Protein AF-A0A2G9UNH2-F1 (afdb_monomer_lite)

Foldseek 3Di:
DVVVVVVVVQVVQQVDCVNDPPDHDDDDDDDQVPPVVSVVVVLVVVVVVPDQEEEDDAEDCPVVVVVCVVVVGHYHHPHYPDCVVVDPVD

Radius of gyration: 14.13 Å; chains: 1; bounding box: 28×29×36 Å

Secondary structure (DSSP, 8-state):
--HHHHHHHHHHHHH-TTTSTT----------TT-HHHHHHHHHHHHHTT---EE--SS--HHHHHHHHHTT--EE-SS---GGGG-S--

pLDDT: mean 90.68, std 7.84, range [48.69, 97.38]

InterPro domains:
  IPR001828 Receptor, ligand binding region [PF01094] (4-90)
  IPR028082 Periplasmic binding protein-like I [SSF53822] (2-89)

Structure (mmCIF, N/CA/C/O backbone):
data_AF-A0A2G9UNH2-F1
#
_entry.id   AF-A0A2G9UNH2-F1
#
loop_
_atom_site.group_PDB
_atom_site.id
_atom_site.type_symbol
_atom_site.label_atom_id
_atom_site.label_alt_id
_atom_site.label_comp_id
_atom_site.label_asym_id
_atom_site.label_entity_id
_atom_site.label_seq_id
_atom_site.pdbx_PDB_ins_code
_atom_site.Cartn_x
_atom_site.Cartn_y
_atom_site.Cartn_z
_atom_site.occupancy
_atom_site.B_iso_or_equiv
_atom_site.auth_seq_id
_atom_site.auth_comp_id
_atom_site.auth_asym_id
_atom_site.auth_atom_id
_atom_site.pdbx_PDB_model_num
ATOM 1 N N . MET A 1 1 ? 12.601 12.144 3.423 1.00 48.69 1 MET A N 1
ATOM 2 C CA . MET A 1 1 ? 11.989 11.914 2.096 1.00 48.69 1 MET A CA 1
ATOM 3 C C . MET A 1 1 ? 11.773 10.420 1.933 1.00 48.69 1 MET A C 1
ATOM 5 O O . MET A 1 1 ? 12.758 9.707 1.849 1.00 48.69 1 MET A O 1
ATOM 9 N N . ILE A 1 2 ? 10.526 9.943 1.954 1.00 62.16 2 ILE A N 1
ATOM 10 C CA . ILE A 1 2 ? 10.216 8.508 1.782 1.00 62.16 2 ILE A CA 1
ATOM 11 C C . ILE A 1 2 ? 9.793 8.195 0.341 1.00 62.16 2 ILE A C 1
ATOM 13 O O . ILE A 1 2 ? 10.152 7.152 -0.192 1.00 62.16 2 ILE A O 1
ATOM 17 N N . SER A 1 3 ? 9.135 9.147 -0.333 1.00 70.56 3 SER A N 1
ATOM 18 C CA . SER A 1 3 ? 8.718 9.000 -1.735 1.00 70.56 3 SER A CA 1
ATOM 19 C C . SER A 1 3 ? 9.894 8.692 -2.679 1.00 70.56 3 SER A C 1
ATOM 21 O O . SER A 1 3 ? 9.779 7.821 -3.534 1.00 70.56 3 SER A O 1
ATOM 23 N N . GLY A 1 4 ? 11.062 9.312 -2.460 1.00 85.25 4 GLY A N 1
ATOM 24 C CA . GLY A 1 4 ? 12.265 9.031 -3.253 1.00 85.25 4 GLY A CA 1
ATOM 25 C C . GLY A 1 4 ? 12.809 7.611 -3.064 1.00 85.25 4 GLY A C 1
ATOM 26 O O . GLY A 1 4 ? 13.173 6.966 -4.040 1.00 85.25 4 GLY A O 1
ATOM 27 N N . ALA A 1 5 ? 12.809 7.093 -1.831 1.00 89.50 5 ALA A N 1
ATOM 28 C CA . ALA A 1 5 ? 13.259 5.728 -1.557 1.00 89.50 5 ALA A CA 1
ATOM 29 C C . ALA A 1 5 ? 12.311 4.687 -2.172 1.00 89.50 5 ALA A C 1
ATOM 31 O O . ALA A 1 5 ? 12.770 3.721 -2.774 1.00 89.50 5 ALA A O 1
ATOM 32 N N . LEU A 1 6 ? 10.994 4.915 -2.083 1.00 90.12 6 LEU A N 1
ATOM 33 C CA . LEU A 1 6 ? 10.000 4.028 -2.691 1.00 90.12 6 LEU A CA 1
ATOM 34 C C . LEU A 1 6 ? 10.130 3.994 -4.221 1.00 90.12 6 LEU A C 1
ATOM 36 O O . LEU A 1 6 ? 10.081 2.919 -4.809 1.00 90.12 6 LEU A O 1
ATOM 40 N N . HIS A 1 7 ? 10.350 5.151 -4.854 1.00 91.50 7 HIS A N 1
ATOM 41 C CA . HIS A 1 7 ? 10.582 5.239 -6.296 1.00 91.50 7 HIS A CA 1
ATOM 42 C C . HIS A 1 7 ? 11.801 4.413 -6.735 1.00 91.50 7 HIS A C 1
ATOM 44 O O . HIS A 1 7 ? 11.714 3.640 -7.686 1.00 91.50 7 HIS A O 1
ATOM 50 N N . VAL A 1 8 ? 12.931 4.547 -6.028 1.00 95.06 8 VAL A N 1
ATOM 51 C CA . VAL A 1 8 ? 14.145 3.765 -6.324 1.00 95.06 8 VAL A CA 1
ATOM 52 C C . VAL A 1 8 ? 13.884 2.269 -6.143 1.00 95.06 8 VAL A C 1
ATOM 54 O O . VAL A 1 8 ? 14.172 1.501 -7.055 1.00 95.06 8 VAL A O 1
ATOM 57 N N . ALA A 1 9 ? 13.254 1.863 -5.037 1.00 93.75 9 ALA A N 1
ATOM 58 C CA . ALA A 1 9 ? 12.952 0.457 -4.769 1.00 93.75 9 ALA A CA 1
ATOM 59 C C . ALA A 1 9 ? 12.041 -0.172 -5.839 1.00 93.75 9 ALA A C 1
ATOM 61 O O . ALA A 1 9 ? 12.306 -1.278 -6.304 1.00 93.75 9 ALA A O 1
ATOM 62 N N . VAL A 1 10 ? 10.988 0.532 -6.273 1.00 94.56 10 VAL A N 1
ATOM 63 C CA . VAL A 1 10 ? 10.098 0.051 -7.345 1.00 94.56 10 VAL A CA 1
ATOM 64 C C . VAL A 1 10 ? 10.859 -0.103 -8.663 1.00 94.56 10 VAL A C 1
ATOM 66 O O . VAL A 1 10 ? 10.670 -1.099 -9.361 1.00 94.56 10 VAL A O 1
ATOM 69 N N . ASN A 1 11 ? 11.742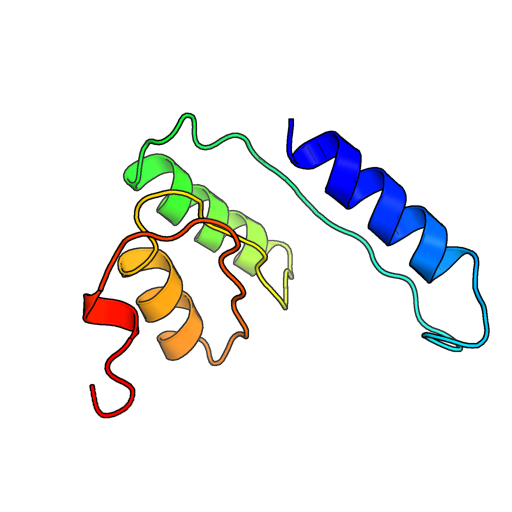 0.843 -8.990 1.00 95.19 11 ASN A N 1
ATOM 70 C CA . ASN A 1 11 ? 12.547 0.768 -10.207 1.00 95.19 11 ASN A CA 1
ATOM 71 C C . ASN A 1 11 ? 13.533 -0.401 -10.179 1.00 95.19 11 ASN A C 1
ATOM 73 O O . ASN A 1 11 ? 13.640 -1.113 -11.174 1.00 95.19 11 ASN A O 1
ATOM 77 N N . GLU A 1 12 ? 14.214 -0.631 -9.056 1.00 96.56 12 GLU A N 1
ATOM 78 C CA . GLU A 1 12 ? 15.136 -1.761 -8.902 1.00 96.56 12 GLU A CA 1
ATOM 79 C C . GLU A 1 12 ? 14.412 -3.107 -9.012 1.00 96.56 12 GLU A C 1
ATOM 81 O O . GLU A 1 12 ? 14.871 -3.991 -9.736 1.00 96.56 12 GLU A O 1
ATOM 86 N N . ILE A 1 13 ? 13.249 -3.251 -8.364 1.00 96.00 13 ILE A N 1
ATOM 87 C CA . ILE A 1 13 ? 12.453 -4.483 -8.444 1.00 96.00 13 ILE A CA 1
ATOM 88 C C . ILE A 1 13 ? 11.985 -4.732 -9.880 1.00 96.00 13 ILE A C 1
ATOM 90 O O . ILE A 1 13 ? 12.122 -5.841 -10.386 1.00 96.00 13 ILE A O 1
ATOM 94 N N . ASN A 1 14 ? 11.466 -3.704 -10.557 1.00 96.69 14 ASN A N 1
ATOM 95 C CA . ASN A 1 14 ? 10.983 -3.829 -11.933 1.00 96.69 14 ASN A CA 1
ATOM 96 C C . ASN A 1 14 ? 12.105 -4.060 -12.959 1.00 96.69 14 ASN A C 1
ATOM 98 O O . ASN A 1 14 ? 11.832 -4.578 -14.043 1.00 96.69 14 ASN A O 1
ATOM 102 N N . ALA A 1 15 ? 13.340 -3.652 -12.653 1.00 95.88 15 ALA A N 1
ATOM 103 C CA . ALA A 1 15 ? 14.502 -3.861 -13.512 1.00 95.88 15 ALA A CA 1
ATOM 104 C C . ALA A 1 15 ? 15.083 -5.280 -13.399 1.00 95.88 15 ALA A C 1
ATOM 106 O O . ALA A 1 15 ? 15.793 -5.710 -14.308 1.00 95.88 15 ALA A O 1
ATOM 107 N N . ASN A 1 16 ? 14.785 -6.008 -12.317 1.00 96.44 16 ASN A N 1
ATOM 108 C CA . ASN A 1 16 ? 15.269 -7.367 -12.105 1.00 96.44 16 ASN A CA 1
ATOM 109 C C . ASN A 1 16 ? 14.211 -8.413 -12.527 1.00 96.44 16 ASN A C 1
ATOM 111 O O . ASN A 1 16 ? 13.220 -8.602 -11.815 1.00 96.44 16 ASN A O 1
ATOM 115 N N . PRO A 1 17 ? 14.418 -9.139 -13.644 1.00 93.06 17 PRO A N 1
ATOM 116 C CA . PRO A 1 17 ? 13.452 -10.121 -14.136 1.00 93.06 17 PRO A CA 1
ATOM 117 C C . PRO A 1 17 ? 13.294 -11.352 -13.226 1.00 93.06 17 PRO A C 1
ATOM 119 O O . PRO A 1 17 ? 12.280 -12.043 -13.337 1.00 93.06 17 PRO A O 1
ATOM 122 N N . ASP A 1 18 ? 14.242 -11.610 -12.319 1.00 96.31 18 ASP A N 1
ATOM 123 C CA . ASP A 1 18 ? 14.240 -12.796 -11.454 1.00 96.31 18 ASP A CA 1
ATOM 124 C C . ASP A 1 18 ? 13.352 -12.631 -10.208 1.00 96.31 18 ASP A C 1
ATOM 126 O O . ASP A 1 18 ? 12.959 -13.622 -9.594 1.00 96.31 18 ASP A O 1
ATOM 130 N N . LEU A 1 19 ? 13.017 -11.392 -9.818 1.00 95.81 19 LEU A N 1
ATOM 131 C CA . LEU A 1 19 ? 12.220 -11.126 -8.613 1.00 95.81 19 LEU A CA 1
ATOM 132 C C . LEU A 1 19 ? 10.720 -11.321 -8.846 1.00 95.81 19 LEU A C 1
ATOM 134 O O . LEU A 1 19 ? 10.046 -11.975 -8.052 1.00 95.81 19 LEU A O 1
ATOM 138 N N . LEU A 1 20 ? 10.191 -10.716 -9.911 1.00 93.62 20 LEU A N 1
ATOM 139 C CA . LEU A 1 20 ? 8.763 -10.713 -10.236 1.00 93.62 20 LEU A CA 1
ATOM 140 C C . LEU A 1 20 ? 8.562 -10.984 -11.735 1.00 93.62 20 LEU A C 1
ATOM 142 O O . LEU A 1 20 ? 8.181 -10.082 -12.488 1.00 93.62 20 LEU A O 1
ATOM 146 N N . PRO A 1 21 ? 8.804 -12.223 -12.199 1.00 93.69 21 PRO A N 1
ATOM 147 C CA . PRO A 1 21 ? 8.656 -12.552 -13.608 1.00 93.69 21 PRO A CA 1
ATOM 148 C C . PRO A 1 21 ? 7.218 -12.290 -14.077 1.00 93.69 21 PRO A C 1
ATOM 150 O O . PRO A 1 21 ? 6.240 -12.620 -13.398 1.00 93.69 21 PRO A O 1
ATOM 153 N N . ASN A 1 22 ? 7.089 -11.685 -15.260 1.00 94.50 22 ASN A N 1
ATOM 154 C CA . ASN A 1 22 ? 5.817 -11.309 -15.898 1.00 94.50 22 ASN A CA 1
ATOM 155 C C . ASN A 1 22 ? 4.956 -10.291 -15.129 1.00 94.50 22 ASN A C 1
ATOM 157 O O . ASN A 1 22 ? 3.803 -10.073 -15.497 1.00 94.50 22 ASN A O 1
ATOM 161 N N . HIS A 1 23 ? 5.495 -9.650 -14.092 1.00 94.25 23 HIS A N 1
ATOM 162 C CA . HIS A 1 23 ? 4.784 -8.643 -13.312 1.00 94.25 23 HIS A CA 1
ATOM 163 C C . HIS A 1 23 ? 5.595 -7.353 -13.233 1.00 94.25 23 HIS A C 1
ATOM 165 O O . HIS A 1 23 ? 6.820 -7.351 -13.311 1.00 94.25 23 HIS A O 1
ATOM 171 N N . ARG A 1 24 ? 4.890 -6.231 -13.090 1.00 94.81 24 ARG A N 1
ATOM 172 C CA . ARG A 1 24 ? 5.495 -4.924 -12.831 1.00 94.81 24 ARG A CA 1
ATOM 173 C C . ARG A 1 24 ? 4.734 -4.232 -11.718 1.00 94.81 24 ARG A C 1
ATOM 175 O O . ARG A 1 24 ? 3.503 -4.210 -11.718 1.00 94.81 24 ARG A O 1
ATOM 182 N N . LEU A 1 25 ? 5.478 -3.670 -10.781 1.00 94.31 25 LEU A N 1
ATOM 183 C CA . LEU A 1 25 ? 4.946 -2.865 -9.700 1.00 94.31 25 LEU A CA 1
ATOM 184 C C . LEU A 1 25 ? 4.690 -1.446 -10.200 1.00 94.31 25 LEU A C 1
ATOM 186 O O . LEU A 1 25 ? 5.585 -0.801 -10.740 1.00 94.31 25 LEU A O 1
ATOM 190 N N . ASN A 1 26 ? 3.480 -0.958 -9.958 1.00 94.06 26 ASN A N 1
ATOM 191 C CA . ASN A 1 26 ? 3.110 0.444 -10.104 1.00 94.06 26 ASN A CA 1
ATOM 192 C C . ASN A 1 26 ? 2.590 0.934 -8.754 1.00 94.06 26 ASN A C 1
ATOM 194 O O . ASN A 1 26 ? 2.020 0.154 -7.989 1.00 94.06 26 ASN A O 1
ATOM 198 N N . TYR A 1 27 ? 2.761 2.220 -8.465 1.00 93.25 27 TYR A N 1
ATOM 199 C CA . TYR A 1 27 ? 2.273 2.811 -7.225 1.00 93.25 27 TYR A CA 1
ATOM 200 C C . TYR A 1 27 ? 1.609 4.163 -7.479 1.00 93.25 27 TYR A C 1
ATOM 202 O O . TYR A 1 27 ? 1.908 4.855 -8.451 1.00 93.25 27 TYR A O 1
ATOM 210 N N . ILE A 1 28 ? 0.701 4.517 -6.575 1.00 93.44 28 ILE A N 1
ATOM 211 C CA . ILE A 1 28 ? 0.041 5.819 -6.494 1.00 93.44 28 ILE A CA 1
ATOM 212 C C . ILE A 1 28 ? 0.440 6.405 -5.139 1.00 93.44 28 ILE A C 1
ATOM 214 O O . ILE A 1 28 ? 0.619 5.663 -4.171 1.00 93.44 28 ILE A O 1
ATOM 218 N N . PHE A 1 29 ? 0.643 7.716 -5.068 1.00 91.69 29 PHE A N 1
ATOM 219 C CA . PHE A 1 29 ? 1.065 8.379 -3.841 1.00 91.69 29 PHE A CA 1
ATOM 220 C C . PHE A 1 29 ? 0.415 9.752 -3.714 1.00 91.69 29 PHE A C 1
ATOM 222 O O . PHE A 1 29 ? 0.452 10.535 -4.658 1.00 91.69 29 PHE A O 1
ATOM 229 N N . ASP A 1 30 ? -0.067 10.058 -2.508 1.00 92.00 30 ASP A N 1
ATOM 230 C CA . ASP A 1 30 ? -0.574 11.374 -2.127 1.00 92.00 30 ASP A CA 1
ATOM 231 C C . ASP A 1 30 ? -0.026 11.794 -0.758 1.00 92.00 30 ASP A C 1
ATOM 233 O O . ASP A 1 30 ? 0.131 10.985 0.162 1.00 92.00 30 ASP A O 1
ATOM 237 N N . ASN A 1 31 ? 0.264 13.088 -0.605 1.00 89.69 31 ASN A N 1
ATOM 238 C CA . ASN A 1 31 ? 0.780 13.639 0.644 1.00 89.69 31 ASN A CA 1
ATOM 239 C C . ASN A 1 31 ? -0.363 13.967 1.615 1.00 89.69 31 ASN A C 1
ATOM 241 O O . ASN A 1 31 ? -1.073 14.958 1.447 1.00 89.69 31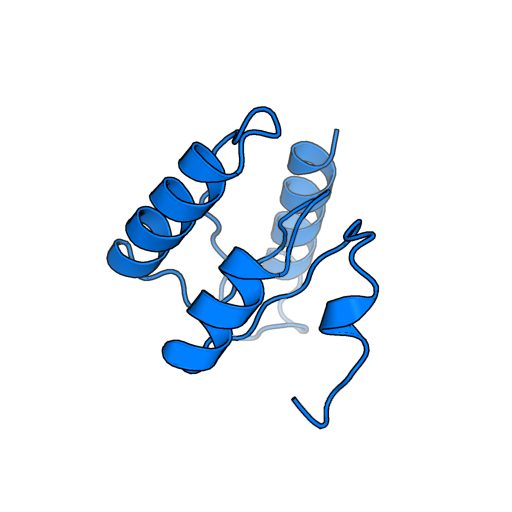 ASN A O 1
ATOM 245 N N . THR A 1 32 ? -0.484 13.184 2.686 1.00 90.50 32 THR A N 1
ATOM 246 C CA . THR A 1 32 ? -1.490 13.378 3.747 1.00 90.50 32 THR A CA 1
ATOM 247 C C . THR A 1 32 ? -1.198 14.570 4.662 1.00 90.50 32 THR A C 1
ATOM 249 O O . THR A 1 32 ? -2.033 14.928 5.493 1.00 90.50 32 THR A O 1
ATOM 252 N N . CYS A 1 33 ? 0.007 15.155 4.589 1.00 89.00 33 CYS A N 1
ATOM 253 C CA . CYS A 1 33 ? 0.488 16.210 5.490 1.00 89.00 33 CYS A CA 1
ATOM 254 C C . CYS A 1 33 ? 0.352 15.850 6.987 1.00 89.00 33 CYS A C 1
ATOM 256 O O . CYS A 1 33 ? 0.207 16.735 7.829 1.00 89.00 33 CYS A O 1
ATOM 258 N N . GLY A 1 34 ? 0.337 14.552 7.320 1.00 86.19 34 GLY A N 1
ATOM 259 C CA . GLY A 1 34 ? 0.115 14.051 8.680 1.00 86.19 34 GLY A CA 1
ATOM 260 C C . GLY A 1 34 ? -1.326 14.180 9.192 1.00 86.19 34 GLY A C 1
ATOM 261 O O . GLY A 1 34 ? -1.566 13.957 10.377 1.00 86.19 34 GLY A O 1
ATOM 262 N N . LYS A 1 35 ? -2.289 14.538 8.334 1.00 90.25 35 LYS A N 1
ATOM 263 C CA . LYS A 1 35 ? -3.706 14.683 8.689 1.00 90.25 35 LYS A CA 1
ATOM 264 C C . LYS A 1 35 ? -4.446 13.366 8.467 1.00 90.25 35 LYS A C 1
ATOM 266 O O . LYS A 1 35 ? -4.636 12.933 7.334 1.00 90.25 35 LYS A O 1
ATOM 271 N N . GLU A 1 36 ? -4.954 12.778 9.544 1.00 88.62 36 GLU A N 1
ATOM 272 C CA . GLU A 1 36 ? -5.648 11.480 9.519 1.00 88.62 36 GLU A CA 1
AT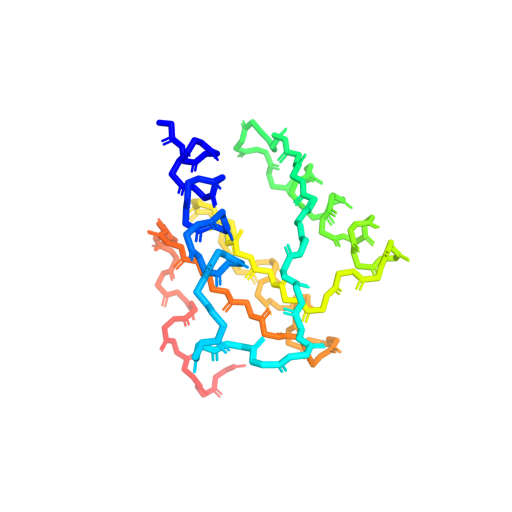OM 273 C C . GLU A 1 36 ? -6.893 11.471 8.615 1.00 88.62 36 GLU A C 1
ATOM 275 O O . GLU A 1 36 ? -7.117 10.539 7.846 1.00 88.62 36 GLU A O 1
ATOM 280 N N . ARG A 1 37 ? -7.666 12.565 8.596 1.00 92.25 37 ARG A N 1
ATOM 281 C CA . ARG A 1 37 ? -8.819 12.685 7.688 1.00 92.25 37 ARG A CA 1
ATOM 282 C C . ARG A 1 37 ? -8.418 12.649 6.206 1.00 92.25 37 ARG A C 1
ATOM 284 O O . ARG A 1 37 ? -9.144 12.087 5.399 1.00 92.25 37 ARG A O 1
ATOM 291 N N . GLN A 1 38 ? -7.278 13.240 5.841 1.00 93.88 38 GLN A N 1
ATOM 292 C CA . GLN A 1 38 ? -6.783 13.167 4.459 1.00 93.88 38 GLN A CA 1
ATOM 293 C C . GLN A 1 38 ? -6.250 11.771 4.147 1.00 93.88 38 GLN A C 1
ATOM 295 O O . GLN A 1 38 ? -6.499 11.250 3.069 1.00 93.88 38 GLN A O 1
ATOM 300 N N . SER A 1 39 ? -5.571 11.151 5.111 1.00 92.94 39 SER A N 1
ATOM 301 C CA . SER A 1 39 ? -5.055 9.787 4.994 1.00 92.94 39 SER A CA 1
ATOM 302 C C . SER A 1 39 ? -6.165 8.767 4.723 1.00 92.94 39 SER A C 1
ATOM 304 O O . SER A 1 39 ? -6.090 8.016 3.755 1.00 92.94 39 SER A O 1
ATOM 306 N N . THR A 1 40 ? -7.257 8.819 5.486 1.00 93.81 40 THR A N 1
ATOM 307 C CA . THR A 1 40 ? -8.437 7.962 5.268 1.00 93.81 40 THR A CA 1
ATOM 308 C C . THR A 1 40 ? -9.139 8.231 3.937 1.00 93.81 40 THR A C 1
ATOM 310 O O . THR A 1 40 ? -9.576 7.291 3.273 1.00 93.81 40 THR A O 1
ATOM 313 N N . GLN A 1 41 ? -9.223 9.495 3.512 1.00 95.69 41 GLN A N 1
ATOM 314 C CA . GLN A 1 41 ? -9.789 9.854 2.213 1.00 95.69 41 GLN A CA 1
ATOM 315 C C . GLN A 1 41 ? -8.948 9.286 1.058 1.00 95.69 41 GLN A C 1
ATOM 317 O O . GLN A 1 41 ? -9.482 8.553 0.227 1.00 95.69 41 GLN A O 1
ATOM 322 N N . TYR A 1 42 ? -7.633 9.527 1.058 1.00 95.75 42 TYR A N 1
ATOM 323 C CA . TYR A 1 42 ? -6.735 8.999 0.027 1.00 95.75 42 TYR A CA 1
ATOM 324 C C . TYR A 1 42 ? -6.667 7.475 0.032 1.00 95.75 42 TYR A C 1
ATOM 326 O O . TYR A 1 42 ? -6.638 6.880 -1.039 1.00 95.75 42 TYR A O 1
ATOM 334 N N . PHE A 1 43 ? -6.734 6.825 1.198 1.00 95.25 43 PHE A N 1
ATOM 335 C CA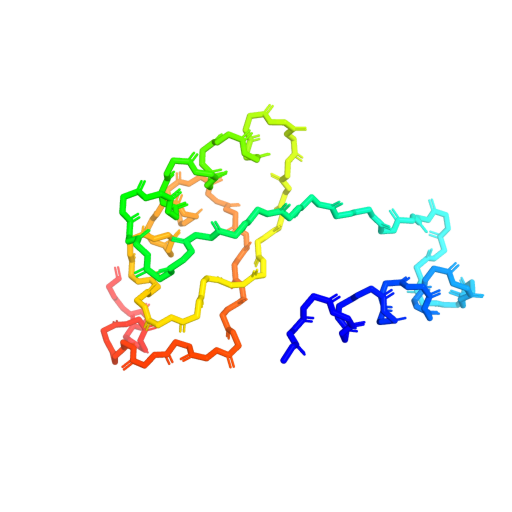 . PHE A 1 43 ? -6.837 5.367 1.270 1.00 95.25 43 PHE A CA 1
ATOM 336 C C . PHE A 1 43 ? -8.037 4.852 0.461 1.00 95.25 43 PHE A C 1
ATOM 338 O O . PHE A 1 43 ? -7.894 3.949 -0.364 1.00 95.25 43 PHE A O 1
ATOM 345 N N . MET A 1 44 ? -9.218 5.447 0.662 1.00 96.00 44 MET A N 1
ATOM 346 C CA . MET A 1 44 ? -10.431 5.051 -0.059 1.00 96.00 44 MET A CA 1
ATOM 347 C C . MET A 1 44 ? -10.353 5.376 -1.548 1.00 96.00 44 MET A C 1
ATOM 349 O O . MET A 1 44 ? -10.821 4.583 -2.365 1.00 96.00 44 MET A O 1
ATOM 353 N N . ASP A 1 45 ? -9.778 6.521 -1.906 1.00 97.38 45 ASP A N 1
ATOM 354 C CA . ASP A 1 45 ? -9.630 6.927 -3.301 1.00 97.38 45 ASP A CA 1
ATOM 355 C C . ASP A 1 45 ? -8.657 5.994 -4.038 1.00 97.38 45 ASP A C 1
ATOM 357 O O . ASP A 1 45 ? -8.999 5.456 -5.092 1.00 97.38 45 ASP A O 1
ATOM 361 N N . HIS A 1 46 ? -7.504 5.677 -3.445 1.00 96.12 46 HIS A N 1
ATOM 362 C CA . HIS A 1 46 ? -6.540 4.714 -3.995 1.00 96.12 46 HIS A CA 1
ATOM 363 C C . HIS A 1 46 ? -7.125 3.310 -4.097 1.00 96.12 46 HIS A C 1
ATOM 365 O O . HIS A 1 46 ? -6.924 2.626 -5.102 1.00 96.12 46 HIS A O 1
ATOM 371 N N . TRP A 1 47 ? -7.888 2.881 -3.090 1.00 95.75 47 TRP A N 1
ATOM 372 C CA . TRP A 1 47 ? -8.580 1.596 -3.129 1.00 95.75 47 TRP A CA 1
ATOM 373 C C . TRP A 1 47 ? -9.569 1.524 -4.300 1.00 95.75 47 TRP A C 1
ATOM 375 O O . TRP A 1 47 ? -9.553 0.552 -5.059 1.00 95.75 47 TRP A O 1
ATOM 385 N N . LYS A 1 48 ? -10.363 2.582 -4.521 1.00 96.75 48 LYS A N 1
ATOM 386 C CA . LYS A 1 48 ? -11.263 2.695 -5.685 1.00 96.75 48 LYS A CA 1
ATOM 387 C C . LYS A 1 48 ? -10.511 2.715 -7.016 1.00 96.75 48 LYS A C 1
ATOM 389 O O . LYS A 1 48 ? -11.010 2.166 -7.992 1.00 96.75 48 LYS A O 1
ATOM 394 N N . MET A 1 49 ? -9.314 3.303 -7.058 1.00 96.31 49 MET A N 1
ATOM 395 C CA . MET A 1 49 ? -8.428 3.288 -8.231 1.00 96.31 49 MET A CA 1
ATOM 396 C C . MET A 1 49 ? -7.787 1.913 -8.491 1.00 96.31 49 MET A C 1
ATOM 398 O O . MET A 1 49 ? -7.104 1.737 -9.497 1.00 96.31 49 MET A O 1
ATOM 402 N N . GLY A 1 50 ? -8.015 0.928 -7.616 1.00 95.62 50 GLY A N 1
ATOM 403 C CA . GLY A 1 50 ? -7.563 -0.449 -7.792 1.00 95.62 50 GLY A CA 1
ATOM 404 C C . GLY A 1 50 ? -6.304 -0.813 -7.009 1.00 95.62 50 GLY A C 1
ATOM 405 O O . GLY A 1 50 ? -5.755 -1.891 -7.244 1.00 95.62 50 GLY A O 1
ATOM 406 N N . ALA A 1 51 ? -5.851 0.026 -6.071 1.00 95.50 51 ALA A N 1
ATOM 407 C CA . ALA A 1 51 ? -4.754 -0.332 -5.178 1.00 95.50 51 ALA A CA 1
ATOM 408 C C . ALA A 1 51 ? -5.096 -1.604 -4.382 1.00 95.50 51 ALA A C 1
ATOM 410 O O . ALA A 1 51 ? -6.173 -1.728 -3.790 1.00 95.50 51 ALA A O 1
ATOM 411 N N . ARG A 1 52 ? -4.172 -2.571 -4.390 1.00 94.94 52 ARG A N 1
ATOM 412 C CA . ARG A 1 52 ? -4.338 -3.879 -3.728 1.00 94.94 52 ARG A CA 1
ATOM 413 C C . ARG A 1 52 ? -3.477 -4.056 -2.485 1.00 94.94 52 ARG A C 1
ATOM 415 O O . ARG A 1 52 ? -3.746 -4.953 -1.701 1.00 94.94 52 ARG A O 1
ATOM 422 N N . VAL A 1 53 ? -2.460 -3.219 -2.312 1.00 94.56 53 VAL A N 1
ATOM 423 C CA . VAL A 1 53 ? -1.526 -3.247 -1.184 1.00 94.56 53 VAL A CA 1
ATOM 424 C C . VAL A 1 53 ? -1.235 -1.809 -0.788 1.00 94.56 53 VAL A C 1
ATOM 426 O O . VAL A 1 53 ? -1.069 -0.958 -1.663 1.00 94.56 53 VAL A O 1
ATOM 429 N N . PHE A 1 54 ? -1.150 -1.544 0.513 1.00 94.62 54 PHE A N 1
ATOM 430 C CA . PHE A 1 54 ? -0.864 -0.212 1.042 1.00 94.62 54 PHE A CA 1
ATOM 431 C C . PHE A 1 54 ? 0.472 -0.197 1.789 1.00 94.62 54 PHE A C 1
ATOM 433 O O . PHE A 1 54 ? 0.736 -1.056 2.628 1.00 94.62 54 PHE A O 1
ATOM 440 N N . ILE A 1 55 ? 1.316 0.798 1.500 1.00 92.44 55 ILE A N 1
ATOM 441 C CA . ILE A 1 55 ? 2.560 1.062 2.235 1.00 92.44 55 ILE A CA 1
ATOM 442 C C . ILE A 1 55 ? 2.418 2.414 2.938 1.00 92.44 55 ILE A C 1
ATOM 444 O O . ILE A 1 55 ? 2.268 3.450 2.295 1.00 92.44 55 ILE A O 1
ATOM 448 N N . GLY A 1 56 ? 2.469 2.397 4.266 1.00 88.06 56 GLY A N 1
ATOM 449 C CA . GLY A 1 56 ? 2.051 3.488 5.145 1.00 88.06 56 GLY A CA 1
ATOM 450 C C . GLY A 1 56 ? 0.820 3.101 5.976 1.00 88.06 56 GLY A C 1
ATOM 451 O O . GLY A 1 56 ? 0.427 1.934 5.969 1.00 88.06 56 GLY A O 1
ATOM 452 N N . PRO A 1 57 ? 0.213 4.052 6.705 1.00 87.38 57 PRO A N 1
ATOM 453 C CA . PRO A 1 57 ? 0.639 5.446 6.914 1.00 87.38 57 PRO A CA 1
ATOM 454 C C . PRO A 1 57 ? 1.816 5.577 7.906 1.00 87.38 57 PRO A C 1
ATOM 456 O O . PRO A 1 57 ? 2.300 4.590 8.459 1.00 87.38 57 PRO A O 1
ATOM 459 N N . GLU A 1 58 ? 2.316 6.805 8.106 1.00 82.12 58 GLU A N 1
ATOM 460 C CA . GLU A 1 58 ? 3.464 7.064 8.987 1.00 82.12 58 GLU A CA 1
ATOM 461 C C . GLU A 1 58 ? 3.122 7.063 10.476 1.00 82.12 58 GLU A C 1
ATOM 463 O O . GLU A 1 58 ? 3.661 6.247 11.195 1.00 82.12 58 GLU A O 1
ATOM 468 N N . MET A 1 59 ? 2.323 8.007 10.984 1.00 78.12 59 MET A N 1
ATOM 469 C CA . MET A 1 59 ? 2.246 8.258 12.435 1.00 78.12 59 MET A CA 1
ATOM 470 C C . MET A 1 59 ? 1.141 7.463 13.127 1.00 78.12 59 MET A C 1
ATOM 472 O O . MET A 1 59 ? 1.418 6.653 14.011 1.00 78.12 59 MET A O 1
ATOM 476 N N . ASN A 1 60 ? -0.098 7.718 12.721 1.00 83.62 60 ASN A N 1
ATOM 477 C CA . ASN A 1 60 ? -1.276 7.000 13.181 1.00 83.62 60 ASN A CA 1
ATOM 478 C C . ASN A 1 60 ? -1.625 6.020 12.068 1.00 83.62 60 ASN A C 1
ATOM 480 O O . ASN A 1 60 ? -1.747 6.451 10.926 1.00 83.62 60 ASN A O 1
ATOM 484 N N . CYS A 1 61 ? -1.720 4.732 12.387 1.00 89.12 61 CYS A N 1
ATOM 485 C CA . CYS A 1 61 ? -2.040 3.699 11.400 1.00 89.12 61 CYS A CA 1
ATOM 486 C C . CYS A 1 61 ? -3.262 2.864 11.753 1.00 89.12 61 CYS A C 1
ATOM 488 O O . CYS A 1 61 ? -3.681 2.038 10.951 1.00 89.12 61 CYS A O 1
ATOM 490 N N . ARG A 1 62 ? -3.835 3.049 12.945 1.00 90.75 62 ARG A N 1
ATOM 491 C CA . ARG A 1 62 ? -4.948 2.232 13.424 1.00 90.75 62 ARG A CA 1
ATOM 492 C C . ARG A 1 62 ? -6.161 2.308 12.506 1.00 90.75 62 ARG A C 1
ATOM 494 O O . ARG A 1 62 ? -6.771 1.279 12.221 1.00 90.75 62 ARG A O 1
ATOM 501 N N . THR A 1 63 ? -6.506 3.507 12.050 1.00 92.69 63 THR A N 1
ATOM 502 C CA . THR A 1 63 ? -7.692 3.729 11.223 1.00 92.69 63 THR A CA 1
ATOM 503 C C . THR A 1 63 ? -7.533 3.053 9.863 1.00 92.69 63 THR A C 1
ATOM 505 O O . THR A 1 63 ? -8.360 2.224 9.490 1.00 92.69 63 THR A O 1
ATOM 508 N N . GLU A 1 64 ? -6.424 3.293 9.171 1.00 93.44 64 GLU A N 1
ATOM 509 C CA . GLU A 1 64 ? -6.104 2.682 7.879 1.00 93.44 64 GLU A CA 1
ATOM 510 C C . GLU A 1 64 ? -5.905 1.168 7.993 1.00 93.44 64 GLU A C 1
ATOM 512 O O . GLU A 1 64 ? -6.345 0.432 7.115 1.00 93.44 64 GLU A O 1
ATOM 517 N N . ALA A 1 65 ? -5.314 0.679 9.087 1.00 93.25 65 ALA A N 1
ATOM 518 C CA . ALA A 1 65 ? -5.190 -0.753 9.349 1.00 93.25 65 ALA A CA 1
ATOM 519 C C . ALA A 1 65 ? -6.562 -1.416 9.534 1.00 93.25 65 ALA A C 1
ATOM 521 O O . ALA A 1 65 ? -6.806 -2.484 8.978 1.00 93.25 65 ALA A O 1
ATOM 522 N N . THR A 1 66 ? -7.481 -0.761 10.250 1.00 92.94 66 THR A N 1
ATOM 523 C CA . THR A 1 66 ? -8.862 -1.244 10.412 1.00 92.94 66 THR A CA 1
ATOM 524 C C . THR A 1 66 ? -9.595 -1.259 9.069 1.00 92.94 66 THR A C 1
ATOM 526 O O . THR A 1 66 ? -10.278 -2.228 8.745 1.00 92.94 66 THR A O 1
ATOM 529 N N . MET A 1 67 ? -9.425 -0.212 8.256 1.00 94.31 67 MET A N 1
ATOM 530 C CA . MET A 1 67 ? -10.000 -0.138 6.909 1.00 94.31 67 MET A CA 1
ATOM 531 C C . MET A 1 67 ? -9.442 -1.234 5.993 1.00 94.31 67 MET A C 1
ATOM 533 O O . MET A 1 67 ? -10.208 -1.891 5.292 1.00 94.31 67 MET A O 1
ATOM 537 N N . ALA A 1 68 ? -8.129 -1.469 6.031 1.00 95.06 68 ALA A N 1
ATOM 538 C CA . ALA A 1 68 ? -7.473 -2.525 5.270 1.00 95.06 68 ALA A CA 1
A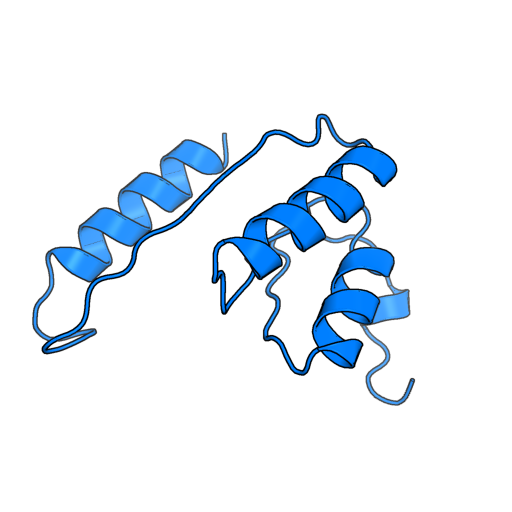TOM 539 C C . ALA A 1 68 ? -7.968 -3.915 5.693 1.00 95.06 68 ALA A C 1
ATOM 541 O O . ALA A 1 68 ? -8.349 -4.708 4.834 1.00 95.06 68 ALA A O 1
ATOM 542 N N . ALA A 1 69 ? -8.067 -4.181 7.000 1.00 93.50 69 ALA A N 1
ATOM 543 C CA . ALA A 1 69 ? -8.606 -5.433 7.529 1.00 93.50 69 ALA A CA 1
ATOM 544 C C . ALA A 1 69 ? -10.057 -5.673 7.079 1.00 93.50 69 ALA A C 1
ATOM 546 O O . ALA A 1 69 ? -10.385 -6.765 6.617 1.00 93.50 69 ALA A O 1
ATOM 547 N N . ALA A 1 70 ? -10.907 -4.641 7.127 1.00 94.50 70 ALA A N 1
ATOM 548 C CA . ALA A 1 70 ? -12.301 -4.730 6.687 1.00 94.50 70 ALA A CA 1
ATOM 549 C C . ALA A 1 70 ? -12.449 -5.063 5.192 1.00 94.50 70 ALA A C 1
ATOM 551 O O . ALA A 1 70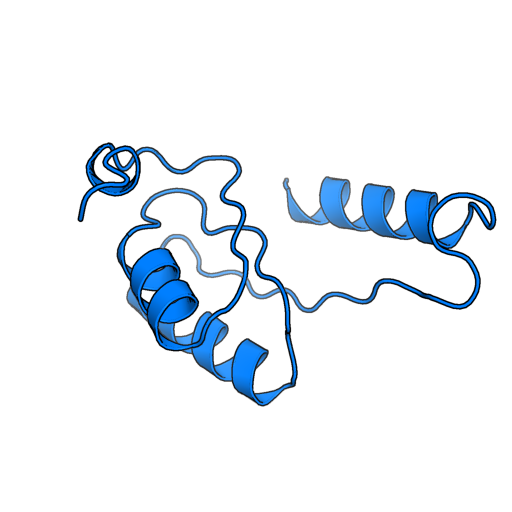 ? -13.447 -5.658 4.795 1.00 94.50 70 ALA A O 1
ATOM 552 N N . GLN A 1 71 ? -11.467 -4.688 4.367 1.00 94.50 71 GLN A N 1
ATOM 553 C CA . GLN A 1 71 ? -11.447 -4.970 2.928 1.00 94.50 71 GLN A CA 1
ATOM 554 C C . GLN A 1 71 ? -10.553 -6.162 2.550 1.00 94.50 71 GLN A C 1
ATOM 556 O O . GLN A 1 71 ? -10.363 -6.426 1.363 1.00 94.50 71 GLN A O 1
ATOM 561 N N . ASN A 1 72 ? -10.006 -6.881 3.538 1.00 94.88 72 ASN A N 1
ATOM 562 C CA . ASN A 1 72 ? -9.036 -7.959 3.344 1.00 94.88 72 ASN A CA 1
ATOM 563 C C . ASN A 1 72 ? -7.821 -7.533 2.488 1.00 94.88 72 ASN A C 1
ATOM 565 O O . ASN A 1 72 ? -7.400 -8.240 1.570 1.00 94.88 72 ASN A O 1
ATOM 569 N N . LEU A 1 73 ? -7.279 -6.344 2.769 1.00 96.06 73 LEU A N 1
ATOM 570 C CA . LEU A 1 73 ? -6.134 -5.760 2.073 1.00 96.06 73 LEU A CA 1
ATOM 571 C C . LEU A 1 73 ? -4.877 -5.814 2.955 1.00 96.06 73 LEU A C 1
ATOM 573 O O . LEU A 1 73 ? -4.935 -5.448 4.130 1.00 96.06 73 LEU A O 1
ATOM 577 N N . PRO A 1 74 ? -3.717 -6.211 2.407 1.00 95.62 74 PRO A N 1
ATOM 578 C CA . PRO A 1 74 ? -2.446 -6.096 3.108 1.00 95.62 74 PRO A CA 1
ATOM 579 C C . PRO A 1 74 ? -2.016 -4.629 3.247 1.00 95.62 74 PRO A C 1
ATOM 581 O O . PRO A 1 74 ? -2.097 -3.835 2.302 1.00 95.62 74 PRO A O 1
ATOM 584 N N . ILE A 1 75 ? -1.493 -4.291 4.426 1.00 94.38 75 ILE A N 1
ATOM 585 C CA . ILE A 1 75 ? -0.952 -2.971 4.749 1.00 94.38 75 ILE A CA 1
ATOM 586 C C . ILE A 1 75 ? 0.374 -3.105 5.505 1.00 94.38 75 ILE A C 1
ATOM 588 O O . ILE A 1 75 ? 0.505 -3.935 6.404 1.00 94.38 75 ILE A O 1
ATOM 592 N N . ILE A 1 76 ? 1.369 -2.297 5.135 1.00 93.31 76 ILE A N 1
ATOM 593 C CA . ILE A 1 76 ? 2.699 -2.276 5.758 1.00 93.31 76 ILE A CA 1
ATOM 594 C C . ILE A 1 76 ? 3.030 -0.843 6.166 1.00 93.31 76 ILE A C 1
ATOM 596 O O . ILE A 1 76 ? 3.361 -0.011 5.324 1.00 93.31 76 ILE A O 1
ATOM 600 N N . SER A 1 77 ? 2.998 -0.546 7.465 1.00 91.44 77 SER A N 1
ATOM 601 C CA . SER A 1 77 ? 3.466 0.746 7.976 1.00 91.44 77 SER A CA 1
ATOM 602 C C . SER A 1 77 ? 4.970 0.707 8.254 1.00 91.44 77 SER A C 1
ATOM 604 O O . SER A 1 77 ? 5.443 -0.221 8.906 1.00 91.44 77 SER A O 1
ATOM 606 N N . TYR A 1 78 ? 5.712 1.735 7.843 1.00 87.88 78 TYR A N 1
ATOM 607 C CA . TYR A 1 78 ? 7.163 1.828 8.074 1.00 87.88 78 TYR A CA 1
ATOM 608 C C . TYR A 1 78 ? 7.553 2.736 9.253 1.00 87.88 78 TYR A C 1
ATOM 610 O O . TYR A 1 78 ? 8.733 2.839 9.581 1.00 87.88 78 TYR A O 1
ATOM 618 N N . LYS A 1 79 ? 6.591 3.434 9.875 1.00 87.88 79 LYS A N 1
ATOM 619 C CA . LYS A 1 79 ? 6.858 4.393 10.965 1.00 87.88 79 LYS A CA 1
ATOM 620 C C . LYS A 1 79 ? 5.745 4.478 12.019 1.00 87.88 79 LYS A C 1
ATOM 622 O O . LYS A 1 79 ? 5.799 5.349 12.888 1.00 87.88 79 LYS A O 1
ATOM 627 N N . CYS A 1 80 ? 4.745 3.592 11.959 1.00 88.62 80 CYS A N 1
ATOM 628 C CA . CYS A 1 80 ? 3.617 3.675 12.879 1.00 88.62 80 CYS A CA 1
ATOM 629 C C . CYS A 1 80 ? 4.078 3.508 14.322 1.00 88.62 80 CYS A C 1
ATOM 631 O O . CYS A 1 80 ? 4.826 2.589 14.648 1.00 88.62 80 CYS A O 1
ATOM 633 N N . LYS A 1 81 ? 3.610 4.411 15.184 1.00 87.19 81 LYS A N 1
ATOM 634 C CA . LYS A 1 81 ? 3.906 4.402 16.623 1.00 87.19 81 LYS A CA 1
ATOM 635 C C . LYS A 1 81 ? 2.728 3.931 17.474 1.00 87.19 81 LYS A C 1
ATOM 637 O O . LYS A 1 81 ? 2.802 3.983 18.699 1.00 87.19 81 LYS A O 1
ATOM 642 N N . ASP A 1 82 ? 1.627 3.532 16.842 1.00 86.62 82 ASP A N 1
ATOM 643 C CA . ASP A 1 82 ? 0.429 3.100 17.548 1.00 86.62 82 ASP A CA 1
ATOM 644 C C . ASP A 1 82 ? 0.628 1.684 18.105 1.00 86.62 82 ASP A C 1
ATOM 646 O O . ASP A 1 82 ? 0.668 0.700 17.372 1.00 86.62 82 ASP A O 1
ATOM 650 N N . GLN A 1 83 ? 0.762 1.566 19.423 1.00 86.44 83 GLN A N 1
ATOM 651 C CA . GLN A 1 83 ? 0.946 0.267 20.073 1.00 86.44 83 GLN A CA 1
ATOM 652 C C . GLN A 1 83 ? -0.300 -0.619 19.968 1.00 86.44 83 GLN A C 1
ATOM 654 O O . GLN A 1 83 ? -0.189 -1.839 20.072 1.00 86.44 83 GLN A O 1
ATOM 659 N N . THR A 1 84 ? -1.482 -0.038 19.738 1.00 86.44 84 THR A N 1
ATOM 660 C CA . THR A 1 84 ? -2.726 -0.814 19.665 1.00 86.44 84 THR A CA 1
ATOM 661 C C . THR A 1 84 ? -2.744 -1.769 18.477 1.00 86.44 84 THR A C 1
ATOM 663 O O . THR A 1 84 ? -3.322 -2.844 18.598 1.00 86.44 84 THR A O 1
ATOM 666 N N . VAL A 1 85 ? -2.042 -1.447 17.381 1.00 86.19 85 VAL A N 1
ATOM 667 C CA . VAL A 1 85 ? -1.927 -2.339 16.213 1.00 86.19 85 VAL A CA 1
ATOM 668 C C . VAL A 1 85 ? -0.932 -3.489 16.418 1.00 86.19 85 VAL A C 1
ATOM 670 O O . VAL A 1 85 ? -0.754 -4.319 15.531 1.00 86.19 85 VAL A O 1
ATOM 673 N N . SER A 1 86 ? -0.261 -3.553 17.575 1.00 87.88 86 SER A N 1
ATOM 674 C CA . SER A 1 86 ? 0.611 -4.683 17.929 1.00 87.88 86 SER A CA 1
ATOM 675 C C . SER A 1 86 ? -0.168 -5.877 18.488 1.00 87.88 86 SER A C 1
ATOM 677 O O . SER A 1 86 ? 0.331 -7.004 18.449 1.00 87.88 86 SER A O 1
ATOM 679 N N . ASP A 1 87 ? -1.378 -5.650 19.008 1.00 88.25 87 ASP A N 1
ATOM 680 C CA . ASP A 1 87 ? -2.256 -6.721 19.473 1.00 88.25 87 ASP A CA 1
ATOM 681 C C . ASP A 1 87 ? -2.939 -7.389 18.275 1.00 88.25 87 ASP A C 1
ATOM 683 O O . ASP A 1 87 ? -3.762 -6.782 17.604 1.00 88.25 87 ASP A O 1
ATOM 687 N N . LYS A 1 88 ? -2.592 -8.653 18.016 1.00 85.00 88 LYS A N 1
ATOM 688 C CA . LYS A 1 88 ? -3.143 -9.452 16.906 1.00 85.00 88 LYS A CA 1
ATOM 689 C C . LYS A 1 88 ? -4.408 -10.227 17.282 1.00 85.00 88 LYS A C 1
ATOM 691 O O . LYS A 1 88 ? -4.893 -11.023 16.482 1.00 85.00 88 LYS A O 1
ATOM 696 N N . LYS A 1 89 ? -4.867 -10.105 18.531 1.00 81.62 89 LYS A N 1
ATOM 697 C CA . LYS A 1 89 ? -6.067 -10.788 19.042 1.00 81.62 89 LYS A CA 1
ATOM 698 C C . LYS A 1 89 ? -7.314 -9.908 18.967 1.00 81.62 89 LYS A C 1
ATOM 700 O O . LYS A 1 89 ? -8.409 -10.407 19.218 1.00 81.62 89 LYS A O 1
ATOM 705 N N . LYS A 1 90 ? -7.131 -8.622 18.679 1.00 59.31 90 LYS A N 1
ATOM 706 C CA . LYS A 1 90 ? -8.179 -7.657 18.353 1.00 59.31 90 LYS A CA 1
ATOM 707 C C . LYS A 1 90 ? -8.167 -7.387 16.860 1.00 59.31 90 LYS A C 1
ATOM 709 O O . LYS A 1 90 ? -9.266 -7.089 16.351 1.00 59.31 90 LYS A O 1
#

Sequence (90 aa):
MISGALHVAVNEINANPDLLPNHRLNYIFDNTCGKERQSTQYFMDHWKMGARVFIGPEMNCRTEATMAAAQNLPIISYKCKDQTVSDKKK

Organism: Teladorsagia circumcincta (NCBI:txid45464)